Protein AF-A0A924V4Q2-F1 (afdb_monomer)

Sequence (115 aa):
MNKEVAKLTLDSLCSMENLEKLAKYGEIIEASATGILIKIDRQDFVSKDLRANLNIDQLIGKEVFFNIHEMDLEISGKIARTKFLGKKGFIIAVDYSSDSPEYWRECLMDFLPTK

Solvent-accessible surface area (backbone atoms only — not comparable to full-atom values): 6347 Å² total; per-residue (Å²): 132,85,77,83,57,60,86,44,34,28,66,34,38,25,32,63,91,75,65,46,62,50,23,56,40,34,37,53,79,46,62,48,91,60,30,36,34,34,37,29,48,46,89,28,33,62,48,65,66,62,44,72,45,81,63,62,64,9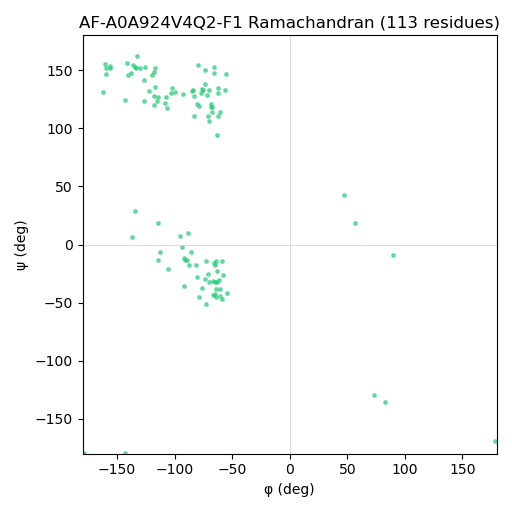0,48,47,72,39,47,30,34,33,37,34,60,89,70,78,39,81,47,47,24,30,28,71,45,68,44,68,54,70,94,67,17,31,39,39,32,32,34,54,37,92,84,52,68,71,72,58,40,61,53,51,48,74,48,42,81,80,130

Nearest PDB structures (foldseek):
  1dhk-assembly1_B-2  TM=2.440E-01  e=1.345E+00  Phaseolus vulgaris
  1viw-assembly1_B  TM=2.421E-01  e=2.759E+00  Phaseolus vulgaris
  4cfe-assembly1_C  TM=3.337E-01  e=8.338E+00  Homo sapiens
  5iso-assembly2_C  TM=3.656E-01  e=9.313E+00  Homo sapiens

Mean predicted aligned error: 5.73 Å

Radius of gyration: 13.63 Å; Cα contacts (8 Å, |Δi|>4): 243; chains: 1; bounding box: 34×23×42 Å

Secondary structure (DSSP, 8-state):
----PPPEEEEEEEETTT--EEES-EEEEEE-SSEEEEEE-GGGBSSHHHHH-S--GGGTT-EEEEEEGGGTEEEEEEEEEEEE-GGG-EEEEEEEPTTS-HHHHHHHHHTS---

Structure (mmCIF, N/CA/C/O backbone):
data_AF-A0A924V4Q2-F1
#
_entry.id   AF-A0A924V4Q2-F1
#
loop_
_atom_site.group_PDB
_atom_site.id
_atom_site.type_symbol
_atom_site.label_atom_id
_atom_site.label_alt_id
_atom_site.label_comp_id
_atom_site.label_asym_id
_atom_site.label_entity_id
_atom_site.label_seq_id
_atom_site.pdbx_PDB_ins_code
_atom_site.Cartn_x
_atom_site.Cartn_y
_atom_site.Cartn_z
_atom_site.occupancy
_atom_site.B_iso_or_equiv
_atom_site.auth_seq_id
_atom_site.auth_comp_id
_atom_site.auth_asym_id
_atom_site.auth_atom_id
_atom_site.pdbx_PDB_model_num
ATOM 1 N N . MET A 1 1 ? -4.822 -9.983 -28.772 1.00 36.09 1 MET A N 1
ATOM 2 C CA . MET A 1 1 ? -4.270 -11.004 -27.859 1.00 36.09 1 MET A CA 1
ATOM 3 C C . MET A 1 1 ? -4.372 -10.410 -26.464 1.00 36.09 1 MET A C 1
ATOM 5 O O . MET A 1 1 ? -3.601 -9.512 -26.157 1.00 36.09 1 MET A O 1
ATOM 9 N N . ASN A 1 2 ? -5.410 -10.761 -25.699 1.00 39.72 2 ASN A N 1
ATOM 10 C CA . ASN A 1 2 ? -5.600 -10.221 -24.350 1.00 39.72 2 ASN A CA 1
ATOM 11 C C . ASN A 1 2 ? -4.507 -10.822 -23.466 1.00 39.72 2 ASN A C 1
ATOM 13 O O . ASN A 1 2 ? -4.562 -12.013 -23.177 1.00 39.72 2 ASN A O 1
ATOM 17 N N . LYS A 1 3 ? -3.491 -10.034 -23.099 1.00 44.59 3 LYS A N 1
ATOM 18 C CA . LYS A 1 3 ? -2.604 -10.415 -21.999 1.00 44.59 3 LYS A CA 1
ATOM 19 C C . LYS A 1 3 ? -3.494 -10.484 -20.759 1.00 44.59 3 LYS A C 1
ATOM 21 O O . LYS A 1 3 ? -4.020 -9.459 -20.334 1.00 44.59 3 LYS A O 1
ATOM 26 N N . GLU A 1 4 ? -3.727 -11.681 -20.233 1.00 48.66 4 GLU A N 1
ATOM 27 C CA . GLU A 1 4 ? -4.220 -11.842 -18.868 1.00 48.66 4 GLU A CA 1
ATOM 28 C C . GLU A 1 4 ? -3.128 -11.288 -17.961 1.00 48.66 4 GLU A C 1
ATOM 30 O O . GLU A 1 4 ? -2.119 -11.936 -17.698 1.00 48.66 4 GLU A O 1
ATOM 35 N N . VAL A 1 5 ? -3.265 -10.016 -17.608 1.00 57.97 5 VAL A N 1
ATOM 36 C CA . VAL A 1 5 ? -2.306 -9.346 -16.747 1.00 57.97 5 VAL A CA 1
ATOM 37 C C . VAL A 1 5 ? -2.424 -9.973 -15.362 1.00 57.97 5 VAL A C 1
ATOM 39 O O . VAL A 1 5 ? -3.517 -10.003 -14.788 1.00 57.97 5 VAL A O 1
ATOM 42 N N . ALA A 1 6 ? -1.320 -10.530 -14.861 1.00 66.56 6 ALA A N 1
ATOM 43 C CA . ALA A 1 6 ? -1.276 -11.146 -13.544 1.00 66.56 6 ALA A CA 1
ATOM 44 C C . ALA A 1 6 ? -1.716 -10.120 -12.493 1.00 66.56 6 ALA A C 1
ATOM 46 O O . ALA A 1 6 ? -1.284 -8.968 -12.509 1.00 66.56 6 ALA A O 1
ATOM 47 N N . LYS A 1 7 ? -2.610 -10.528 -11.591 1.00 82.38 7 LYS A N 1
ATOM 48 C CA . LYS A 1 7 ? -2.963 -9.683 -10.452 1.00 82.38 7 LYS A CA 1
ATOM 49 C C . LYS A 1 7 ? -1.743 -9.600 -9.550 1.00 82.38 7 LYS A C 1
ATOM 51 O O . LYS A 1 7 ? -1.308 -10.630 -9.054 1.00 82.38 7 LYS A O 1
ATOM 56 N N . LEU A 1 8 ? -1.227 -8.394 -9.359 1.00 89.69 8 LEU A N 1
ATOM 57 C CA . LEU A 1 8 ? -0.159 -8.136 -8.407 1.00 89.69 8 LEU A CA 1
ATOM 58 C C . LEU A 1 8 ? -0.762 -7.916 -7.019 1.00 89.69 8 LEU A C 1
ATOM 60 O O . LEU A 1 8 ? -1.730 -7.163 -6.858 1.00 89.69 8 LEU A O 1
ATOM 64 N N . THR A 1 9 ? -0.202 -8.581 -6.020 1.00 93.38 9 THR A N 1
ATOM 65 C CA . THR A 1 9 ? -0.696 -8.582 -4.646 1.00 93.38 9 THR A CA 1
ATOM 66 C C . THR A 1 9 ? 0.442 -8.351 -3.663 1.00 93.38 9 THR A C 1
ATOM 68 O O . THR A 1 9 ? 1.620 -8.462 -4.000 1.00 93.38 9 THR A O 1
ATOM 71 N N . LEU A 1 10 ? 0.096 -7.963 -2.438 1.00 93.06 10 LEU A N 1
ATOM 72 C CA . LEU A 1 10 ? 1.049 -7.850 -1.338 1.00 93.06 10 LEU A CA 1
ATOM 73 C C . LEU A 1 10 ? 0.582 -8.637 -0.118 1.00 93.06 10 LEU A C 1
ATOM 75 O O . LEU A 1 10 ? -0.600 -8.606 0.219 1.00 93.06 10 LEU A O 1
ATOM 79 N N . ASP A 1 11 ? 1.525 -9.280 0.574 1.00 87.31 11 ASP A N 1
ATOM 80 C CA . ASP A 1 11 ? 1.281 -10.090 1.786 1.00 87.31 11 ASP A CA 1
ATOM 81 C C . ASP A 1 11 ? 1.356 -9.275 3.089 1.00 87.31 11 ASP A C 1
ATOM 83 O O . ASP A 1 11 ? 1.006 -9.726 4.193 1.00 87.31 11 ASP A O 1
ATOM 87 N N . SER A 1 12 ? 1.882 -8.056 3.000 1.00 91.38 12 SER A N 1
ATOM 88 C CA . SER A 1 12 ? 2.025 -7.165 4.142 1.00 91.38 12 SER A CA 1
ATOM 89 C C . SER A 1 12 ? 2.239 -5.732 3.708 1.00 91.38 12 SER A C 1
ATOM 91 O O . SER A 1 12 ? 3.142 -5.473 2.924 1.00 91.38 12 SER A O 1
ATOM 93 N N . LEU A 1 13 ? 1.478 -4.811 4.294 1.00 94.38 13 LEU A N 1
ATOM 94 C CA . LEU A 1 13 ? 1.819 -3.394 4.337 1.00 94.38 13 LEU A CA 1
ATOM 95 C C . LEU A 1 13 ? 2.258 -3.073 5.761 1.00 94.38 13 LEU A C 1
ATOM 97 O O . LEU A 1 13 ? 1.453 -3.205 6.685 1.00 94.38 13 LEU A O 1
ATOM 101 N N . CYS A 1 14 ? 3.506 -2.662 5.936 1.00 95.94 14 CYS A N 1
ATOM 102 C CA . CYS A 1 14 ? 4.106 -2.405 7.238 1.00 95.94 14 CYS A CA 1
ATOM 103 C C . CYS A 1 14 ? 4.558 -0.950 7.348 1.00 95.94 14 CYS A C 1
ATOM 105 O O . CYS A 1 14 ? 4.991 -0.349 6.371 1.00 95.94 14 CYS A O 1
ATOM 107 N N . SER A 1 15 ? 4.456 -0.387 8.546 1.00 94.31 15 SER A N 1
ATOM 108 C CA . SER A 1 15 ? 5.032 0.910 8.897 1.00 94.31 15 SER A CA 1
ATOM 109 C C . SER A 1 15 ? 6.545 0.773 9.069 1.00 94.31 15 SER A C 1
ATOM 111 O O . SER A 1 15 ? 6.998 -0.139 9.757 1.00 94.31 15 SER A O 1
ATOM 113 N N . MET A 1 16 ? 7.334 1.669 8.476 1.00 93.50 16 MET A N 1
ATOM 114 C CA . MET A 1 16 ? 8.794 1.663 8.645 1.00 93.50 16 MET A CA 1
ATOM 115 C C . MET A 1 16 ? 9.223 2.169 10.027 1.00 93.50 16 MET A C 1
ATOM 117 O O . MET A 1 16 ? 10.227 1.709 10.559 1.00 93.50 16 MET A O 1
ATOM 121 N N . GLU A 1 17 ? 8.443 3.061 10.642 1.00 90.50 17 GLU A N 1
ATOM 122 C CA . GLU A 1 17 ? 8.791 3.686 11.928 1.00 90.50 17 GLU A CA 1
ATOM 123 C C . GLU A 1 17 ? 8.863 2.676 13.083 1.00 90.50 17 GLU A C 1
ATOM 125 O O . GLU A 1 17 ? 9.693 2.795 13.981 1.00 90.50 17 GLU A O 1
ATOM 130 N N . ASN A 1 18 ? 7.961 1.694 13.084 1.00 90.88 18 ASN A N 1
ATOM 131 C CA . ASN A 1 18 ? 7.765 0.767 14.201 1.00 90.88 18 ASN A CA 1
ATOM 132 C C . ASN A 1 18 ? 7.593 -0.695 13.764 1.00 90.88 18 ASN A C 1
ATOM 134 O O . ASN A 1 18 ? 7.284 -1.542 14.601 1.00 90.88 18 ASN A O 1
ATOM 138 N N . LEU A 1 19 ? 7.764 -0.992 12.470 1.00 90.75 19 LEU A N 1
ATOM 139 C CA . LEU A 1 19 ? 7.572 -2.319 11.868 1.00 90.75 19 LEU A CA 1
ATOM 140 C C . LEU A 1 19 ? 6.168 -2.905 12.097 1.00 90.75 19 LEU A C 1
ATOM 142 O O . LEU A 1 19 ? 5.947 -4.109 11.959 1.00 90.75 19 LEU A O 1
ATOM 146 N N . GLU A 1 20 ? 5.195 -2.059 12.442 1.00 93.38 20 GLU A N 1
ATOM 147 C CA . GLU A 1 20 ? 3.824 -2.488 12.675 1.00 93.38 20 GLU A CA 1
ATOM 148 C C . GLU A 1 20 ? 3.157 -2.860 11.352 1.00 93.38 20 GLU A C 1
ATOM 150 O O . GLU A 1 20 ? 3.124 -2.073 10.401 1.00 93.38 20 GLU A O 1
ATOM 155 N N . LYS A 1 21 ? 2.556 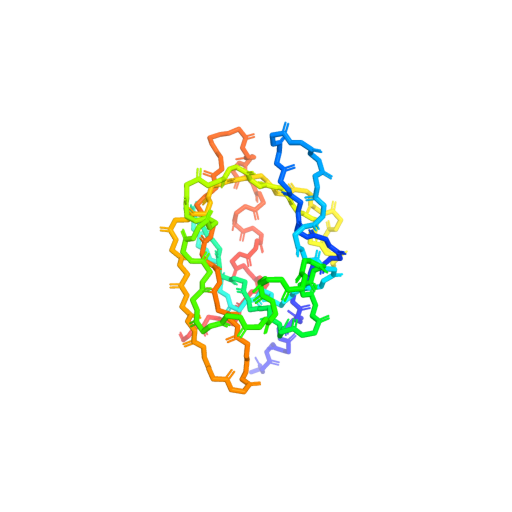-4.050 11.306 1.00 94.56 21 LYS A N 1
ATOM 156 C CA . LYS A 1 21 ? 1.751 -4.486 10.167 1.00 94.56 21 LYS A CA 1
ATOM 157 C C . LYS A 1 21 ? 0.441 -3.695 10.126 1.00 94.56 21 LYS A C 1
ATOM 159 O O . LYS A 1 21 ? -0.437 -3.898 10.959 1.00 94.56 21 LYS A O 1
ATOM 164 N N . LEU A 1 22 ? 0.290 -2.825 9.132 1.00 94.75 22 LEU A N 1
ATOM 165 C CA . LEU A 1 22 ? -0.910 -2.019 8.895 1.00 94.75 22 LEU A CA 1
ATOM 166 C C . LEU A 1 22 ? -2.002 -2.848 8.212 1.00 94.75 22 LEU A C 1
ATOM 168 O O . LEU A 1 22 ? -3.163 -2.816 8.633 1.00 94.75 22 LEU A O 1
ATOM 172 N N . ALA A 1 23 ? -1.622 -3.624 7.194 1.00 95.38 23 ALA A N 1
ATOM 173 C CA . ALA A 1 23 ? -2.516 -4.531 6.484 1.00 95.38 23 ALA A CA 1
ATOM 174 C C . ALA A 1 23 ? -1.853 -5.881 6.187 1.00 95.38 23 ALA A C 1
ATOM 176 O O . ALA A 1 23 ? -0.642 -5.969 5.977 1.00 95.38 23 ALA A O 1
ATOM 177 N N . LYS A 1 24 ? -2.657 -6.948 6.183 1.00 95.06 24 LYS A N 1
ATOM 178 C CA . LYS A 1 24 ? -2.214 -8.325 5.908 1.00 95.06 24 LYS A CA 1
ATOM 179 C C . LYS A 1 24 ? -2.320 -8.743 4.444 1.00 95.06 24 LYS A C 1
ATOM 181 O O . LYS A 1 24 ? -1.837 -9.818 4.125 1.00 95.06 24 LYS A O 1
ATOM 186 N N . TYR A 1 25 ? -2.994 -7.954 3.617 1.00 95.62 25 TYR A N 1
ATOM 187 C CA . TYR A 1 25 ? -3.161 -8.224 2.198 1.00 95.62 25 TYR A CA 1
ATOM 188 C C . TYR A 1 25 ? -3.527 -6.933 1.456 1.00 95.62 25 TYR A C 1
ATOM 190 O O . TYR A 1 25 ? -4.141 -6.035 2.043 1.00 95.62 25 TYR A O 1
ATOM 198 N N . GLY A 1 26 ? -3.168 -6.843 0.179 1.00 95.38 26 GLY A N 1
ATOM 199 C CA . GLY A 1 26 ? -3.593 -5.772 -0.716 1.00 95.38 26 GLY A CA 1
ATOM 200 C C . GLY A 1 26 ? -3.444 -6.162 -2.184 1.00 95.38 26 GLY A C 1
ATOM 201 O O . GLY A 1 26 ? -2.634 -7.012 -2.534 1.00 95.38 26 GLY A O 1
ATOM 202 N N . GLU A 1 27 ? -4.231 -5.525 -3.044 1.00 94.81 27 GLU A N 1
ATOM 203 C CA . GLU A 1 27 ? -4.180 -5.694 -4.498 1.00 94.81 27 GLU A CA 1
ATOM 204 C C . GLU A 1 27 ? -3.574 -4.439 -5.125 1.00 94.81 27 GLU A C 1
ATOM 206 O O . GLU A 1 27 ? -4.067 -3.332 -4.900 1.00 94.81 27 GLU A O 1
ATOM 211 N N . ILE A 1 28 ? -2.540 -4.589 -5.944 1.00 93.00 28 ILE A N 1
ATOM 212 C CA . ILE A 1 28 ? -2.009 -3.483 -6.736 1.00 93.00 28 ILE A CA 1
ATOM 213 C C . ILE A 1 28 ? -2.927 -3.293 -7.940 1.00 93.00 28 ILE A C 1
ATOM 215 O O . ILE A 1 28 ? -3.117 -4.195 -8.754 1.00 93.00 28 ILE A O 1
ATOM 219 N N . ILE A 1 29 ? -3.516 -2.104 -8.039 1.00 91.50 29 ILE A N 1
ATOM 220 C CA . ILE A 1 29 ? -4.477 -1.769 -9.098 1.00 91.50 29 ILE A CA 1
ATOM 221 C C . ILE A 1 29 ? -3.884 -0.845 -10.164 1.00 91.50 29 ILE A C 1
ATOM 223 O O . ILE A 1 29 ? -4.422 -0.772 -11.265 1.00 91.50 29 ILE A O 1
ATOM 227 N N . GLU A 1 30 ? -2.806 -0.130 -9.840 1.00 89.25 30 GLU A N 1
ATOM 228 C CA . GLU A 1 30 ? -2.107 0.782 -10.749 1.00 89.25 30 GLU A CA 1
ATOM 229 C C . GLU A 1 30 ? -0.681 1.014 -10.233 1.00 89.25 30 GLU A C 1
ATOM 231 O O . GLU A 1 30 ? -0.468 1.071 -9.024 1.00 89.25 30 GLU A O 1
ATOM 236 N N . ALA A 1 31 ? 0.280 1.192 -11.134 1.00 88.25 31 ALA A N 1
ATOM 237 C CA . ALA A 1 31 ? 1.635 1.622 -10.820 1.00 88.25 31 ALA A CA 1
ATOM 238 C C . ALA A 1 31 ? 2.119 2.579 -11.906 1.00 88.25 31 ALA A C 1
ATOM 240 O O . ALA A 1 31 ? 1.630 2.583 -13.035 1.00 88.25 31 ALA A O 1
ATOM 241 N N . SER A 1 32 ? 3.077 3.410 -11.533 1.00 86.44 32 SER A N 1
ATOM 242 C CA . SER A 1 32 ? 3.692 4.426 -12.377 1.00 86.44 32 SER A CA 1
ATOM 243 C C . SER A 1 32 ? 5.178 4.524 -12.047 1.00 86.44 32 SER A C 1
ATOM 245 O O . SER A 1 32 ? 5.655 3.844 -11.142 1.00 86.44 32 SER A O 1
ATOM 247 N N . ALA A 1 33 ? 5.897 5.422 -12.718 1.00 83.50 33 ALA A N 1
ATOM 248 C CA . ALA A 1 33 ? 7.297 5.702 -12.410 1.00 83.50 33 ALA A CA 1
ATOM 249 C C . ALA A 1 33 ? 7.516 6.290 -11.000 1.00 83.50 33 ALA A C 1
ATOM 251 O O . ALA A 1 33 ? 8.615 6.195 -10.466 1.00 83.50 33 ALA A O 1
ATOM 252 N N . THR A 1 34 ? 6.502 6.911 -10.390 1.00 88.06 34 THR A N 1
ATOM 253 C CA . THR A 1 34 ? 6.663 7.643 -9.119 1.00 88.06 34 THR A CA 1
ATOM 254 C C . THR A 1 34 ? 5.911 7.027 -7.950 1.00 88.06 34 THR A C 1
ATOM 256 O O . THR A 1 34 ? 6.148 7.406 -6.808 1.00 88.06 34 THR A O 1
ATOM 259 N N . GLY A 1 35 ? 4.994 6.100 -8.207 1.00 91.19 35 GLY A N 1
ATOM 260 C CA . GLY A 1 35 ? 4.189 5.515 -7.148 1.00 91.19 35 GLY A CA 1
ATOM 261 C C . GLY A 1 35 ? 3.213 4.458 -7.628 1.00 91.19 35 GLY A C 1
ATOM 262 O O . GLY A 1 35 ? 3.111 4.159 -8.821 1.00 91.19 35 GLY A O 1
ATOM 263 N N . ILE A 1 36 ? 2.472 3.925 -6.667 1.00 92.56 36 ILE A N 1
ATOM 264 C CA . ILE A 1 36 ? 1.617 2.751 -6.809 1.00 92.56 36 ILE A CA 1
ATOM 265 C C . ILE A 1 36 ? 0.306 2.942 -6.052 1.00 92.56 36 ILE A C 1
ATOM 267 O O . ILE A 1 36 ? 0.252 3.596 -5.008 1.00 92.56 36 ILE A O 1
ATOM 271 N N . LEU A 1 37 ? -0.770 2.381 -6.594 1.00 95.00 37 LEU A N 1
ATOM 272 C CA . LEU A 1 37 ? -2.092 2.358 -5.987 1.00 95.00 37 LEU A CA 1
ATOM 273 C C . LEU A 1 37 ? -2.406 0.942 -5.528 1.00 95.00 37 LEU A C 1
ATOM 275 O O . LEU A 1 37 ? -2.461 0.001 -6.320 1.00 95.00 37 LEU A O 1
ATOM 279 N N . ILE A 1 38 ? -2.672 0.831 -4.235 1.00 95.56 38 ILE A N 1
ATOM 280 C CA . ILE A 1 38 ? -2.984 -0.413 -3.551 1.00 95.56 38 ILE A CA 1
ATOM 281 C C . ILE A 1 38 ? -4.426 -0.327 -3.070 1.00 95.56 38 ILE A C 1
ATOM 283 O O . ILE A 1 38 ? -4.814 0.608 -2.368 1.00 95.56 38 ILE A O 1
ATOM 287 N N . LYS A 1 39 ? -5.229 -1.321 -3.421 1.00 96.31 39 LYS A N 1
ATOM 288 C CA . LYS A 1 39 ? -6.553 -1.541 -2.861 1.00 96.31 39 LYS A CA 1
ATOM 289 C C . LYS A 1 39 ? -6.444 -2.494 -1.672 1.00 96.31 39 LYS A C 1
ATOM 291 O O . LYS A 1 39 ? -5.874 -3.573 -1.791 1.00 96.31 39 LYS A O 1
ATOM 296 N N . ILE A 1 40 ? -7.028 -2.110 -0.542 1.00 95.94 40 ILE A N 1
ATOM 297 C CA . ILE A 1 40 ? -7.042 -2.902 0.692 1.00 95.94 40 ILE A CA 1
ATOM 298 C C . ILE A 1 40 ? -8.484 -3.047 1.164 1.00 95.94 40 ILE A C 1
ATOM 300 O O . ILE A 1 40 ? -9.180 -2.049 1.395 1.00 95.94 40 ILE A O 1
ATOM 304 N N . ASP A 1 41 ? -8.938 -4.288 1.331 1.00 95.12 41 ASP A N 1
ATOM 305 C CA . ASP A 1 41 ? -10.250 -4.550 1.907 1.00 95.12 41 ASP A CA 1
ATOM 306 C C . ASP A 1 41 ? -10.229 -4.279 3.414 1.00 95.12 41 ASP A C 1
ATOM 308 O O . ASP A 1 41 ? -9.228 -4.452 4.107 1.00 95.12 41 ASP A O 1
ATOM 312 N N . ARG A 1 42 ? -11.376 -3.869 3.967 1.00 93.25 42 ARG A N 1
ATOM 313 C CA . ARG A 1 42 ? -11.462 -3.513 5.394 1.00 93.25 42 ARG A CA 1
ATOM 314 C C . ARG A 1 42 ? -10.971 -4.631 6.300 1.00 93.25 42 ARG A C 1
ATOM 316 O O . ARG A 1 42 ? -10.271 -4.374 7.261 1.00 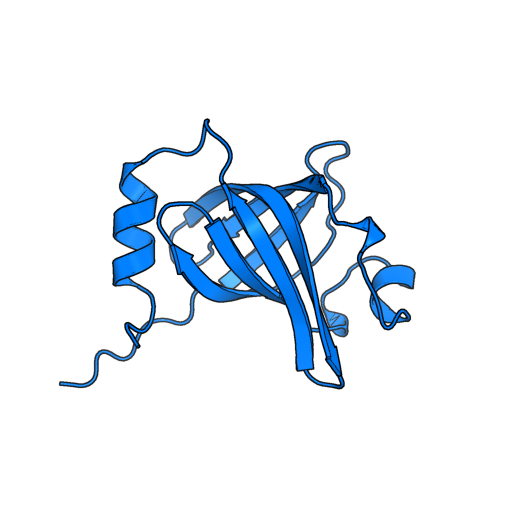93.25 42 ARG A O 1
ATOM 323 N N . GLN A 1 43 ? -11.325 -5.871 6.001 1.00 93.50 43 GLN A N 1
ATOM 324 C CA . GLN A 1 43 ? -10.939 -7.025 6.813 1.00 93.50 43 GLN A CA 1
ATOM 325 C C . GLN A 1 43 ? -9.425 -7.285 6.855 1.00 93.50 43 GLN A C 1
ATOM 327 O O . GLN A 1 43 ? -8.973 -8.042 7.718 1.00 93.50 43 GLN A O 1
ATOM 332 N N . ASP A 1 44 ? -8.665 -6.660 5.953 1.00 95.44 44 ASP A N 1
ATOM 333 C CA . ASP A 1 44 ? -7.224 -6.834 5.842 1.00 95.44 44 ASP A CA 1
ATOM 334 C C . ASP A 1 44 ? -6.426 -5.832 6.671 1.00 95.44 44 ASP A C 1
ATOM 336 O O . ASP A 1 44 ? -5.254 -6.083 6.943 1.00 95.44 44 ASP A O 1
ATOM 340 N N . PHE A 1 45 ? -7.043 -4.766 7.186 1.00 94.25 45 PHE A N 1
ATOM 341 C CA . PHE A 1 45 ? -6.386 -3.926 8.186 1.00 94.25 45 PHE A CA 1
ATOM 342 C C .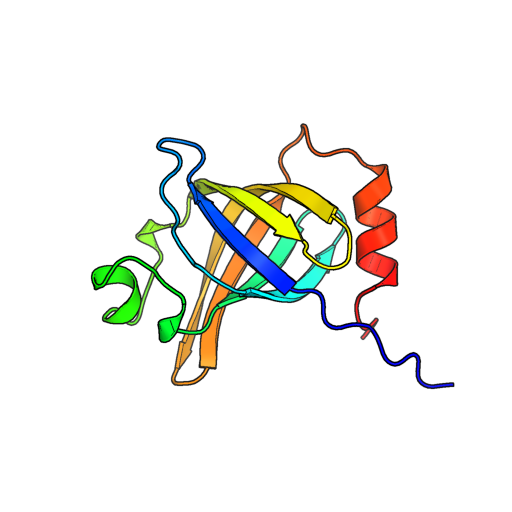 PHE A 1 45 ? -6.256 -4.658 9.525 1.00 94.25 45 PHE A C 1
ATOM 344 O O . PHE A 1 45 ? -7.218 -5.232 10.047 1.00 94.25 45 PHE A O 1
ATOM 351 N N . VAL A 1 46 ? -5.063 -4.602 10.118 1.00 92.81 46 VAL A N 1
ATOM 352 C CA . VAL A 1 46 ? -4.779 -5.262 11.401 1.00 92.81 46 VAL A CA 1
ATOM 353 C C . VAL A 1 46 ? -5.453 -4.506 12.547 1.00 92.81 46 VAL A C 1
ATOM 355 O O . VAL A 1 46 ? -6.233 -5.088 13.316 1.00 92.81 46 VAL A O 1
ATOM 358 N N . SER A 1 47 ? -5.234 -3.190 12.617 1.00 91.12 47 SER A N 1
ATOM 359 C CA . SER A 1 47 ? -5.852 -2.326 13.627 1.00 91.12 47 SER A CA 1
ATOM 360 C C . SER A 1 47 ? -7.376 -2.312 13.491 1.00 91.12 47 SER A C 1
ATOM 362 O O . SER A 1 47 ? -7.923 -2.187 12.396 1.00 91.12 47 SER A O 1
ATOM 364 N N . LYS A 1 48 ? -8.088 -2.443 14.617 1.00 89.12 48 LYS A N 1
ATOM 365 C CA . LYS A 1 48 ? -9.557 -2.337 14.649 1.00 89.12 48 LYS A CA 1
ATOM 366 C C . LYS A 1 48 ? -10.032 -0.931 14.284 1.00 89.12 48 LYS A C 1
ATOM 368 O O . LYS A 1 48 ? -11.071 -0.806 13.640 1.00 89.12 48 LYS A O 1
ATOM 373 N N . ASP A 1 49 ? -9.254 0.093 14.619 1.00 88.50 49 ASP A N 1
ATOM 374 C CA . ASP A 1 49 ? -9.614 1.485 14.353 1.00 88.50 49 ASP A CA 1
ATOM 375 C C . ASP A 1 49 ? -9.633 1.763 12.847 1.00 88.50 49 ASP A C 1
ATOM 377 O O . ASP A 1 49 ? -10.597 2.317 12.323 1.00 88.50 49 ASP A O 1
ATOM 381 N N . LEU A 1 50 ? -8.632 1.266 12.112 1.00 88.62 50 LEU A N 1
ATOM 382 C CA . LEU A 1 50 ? -8.597 1.369 10.646 1.00 88.62 50 LEU A CA 1
ATOM 383 C C . LEU A 1 50 ? -9.780 0.646 9.977 1.00 88.62 50 LEU A C 1
ATOM 385 O O . LEU A 1 50 ? -10.259 1.079 8.932 1.00 88.62 50 LEU A O 1
ATOM 389 N N . ARG A 1 51 ? -10.289 -0.431 10.589 1.00 88.75 51 ARG A N 1
ATOM 390 C CA . ARG A 1 51 ? -11.436 -1.199 10.071 1.00 88.75 51 ARG A CA 1
ATOM 391 C C . ARG A 1 51 ? -12.775 -0.514 10.287 1.00 88.75 51 ARG A C 1
ATOM 393 O O . ARG A 1 51 ? -13.668 -0.644 9.448 1.00 88.75 51 ARG A O 1
ATOM 400 N N . ALA A 1 52 ? -12.927 0.143 11.433 1.00 88.31 52 ALA A N 1
ATOM 401 C CA . ALA A 1 52 ? -14.175 0.766 11.850 1.00 88.31 52 ALA A CA 1
ATOM 402 C C . ALA A 1 52 ? -14.395 2.139 11.197 1.00 88.31 52 ALA A C 1
ATOM 404 O O . ALA A 1 52 ? -15.541 2.544 10.993 1.00 88.31 52 ALA A O 1
ATOM 405 N N . ASN A 1 53 ? -13.316 2.837 10.840 1.00 87.81 53 ASN A N 1
ATOM 406 C CA . ASN A 1 53 ? -13.394 4.192 10.311 1.00 87.81 53 ASN A CA 1
ATOM 407 C C . ASN A 1 53 ? -13.773 4.245 8.819 1.00 87.81 53 ASN A C 1
ATOM 409 O O . ASN A 1 53 ? -13.568 3.309 8.046 1.00 87.81 53 ASN A O 1
ATOM 413 N N . LEU A 1 54 ? -14.364 5.374 8.406 1.00 89.25 54 LEU A N 1
ATOM 414 C CA . LEU A 1 54 ? -14.646 5.701 6.997 1.00 89.25 54 LEU A CA 1
ATOM 415 C C . LEU A 1 54 ? -13.529 6.537 6.352 1.00 89.25 54 LEU A C 1
ATOM 417 O O . LEU A 1 54 ? -13.608 6.859 5.171 1.00 89.25 54 LEU A O 1
ATOM 421 N N . ASN A 1 55 ? -12.505 6.888 7.125 1.00 90.19 55 ASN A N 1
ATOM 422 C CA . ASN A 1 55 ? -11.286 7.545 6.680 1.00 90.19 55 ASN A CA 1
ATOM 423 C C . ASN A 1 55 ? -10.088 6.836 7.325 1.00 90.19 55 ASN A C 1
ATOM 425 O O . ASN A 1 55 ? -10.216 6.231 8.390 1.00 90.19 55 ASN A O 1
ATOM 429 N N . ILE A 1 56 ? -8.941 6.895 6.660 1.00 93.69 56 ILE A N 1
ATOM 430 C CA . ILE A 1 56 ? -7.666 6.392 7.186 1.00 93.69 56 ILE A CA 1
ATOM 431 C C . ILE A 1 56 ? -6.556 7.416 6.933 1.00 93.69 56 ILE A C 1
ATOM 433 O O . ILE A 1 56 ? -5.388 7.064 6.806 1.00 93.69 56 ILE A O 1
ATOM 437 N N . ASP A 1 57 ? -6.921 8.700 6.884 1.00 94.50 57 ASP A N 1
ATOM 438 C CA . ASP A 1 57 ? -6.006 9.795 6.541 1.00 94.50 57 ASP A CA 1
ATOM 439 C C . ASP A 1 57 ? -4.882 9.970 7.566 1.00 94.50 57 ASP A C 1
ATOM 441 O O . ASP A 1 57 ? -3.834 10.510 7.240 1.00 94.50 57 ASP A O 1
ATOM 445 N N . GLN A 1 58 ? -5.037 9.407 8.767 1.00 93.19 58 GLN A N 1
ATOM 446 C CA . GLN A 1 58 ? -3.953 9.264 9.745 1.00 93.19 58 GLN A CA 1
ATOM 447 C C . GLN A 1 58 ? -2.747 8.449 9.238 1.00 93.19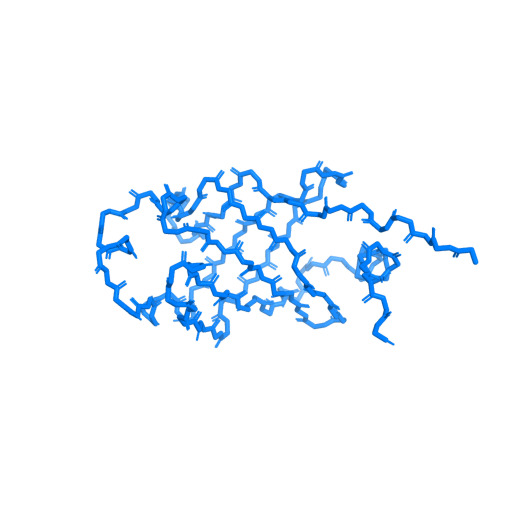 58 GLN A C 1
ATOM 449 O O . GLN A 1 58 ? -1.701 8.433 9.884 1.00 93.19 58 GLN A O 1
ATOM 454 N N . LEU A 1 59 ? -2.890 7.720 8.126 1.00 94.25 59 LEU A N 1
ATOM 455 C CA . LEU A 1 59 ? -1.787 7.026 7.466 1.00 94.25 59 LEU A CA 1
ATOM 456 C C . LEU A 1 59 ? -1.047 7.919 6.462 1.00 94.25 59 LEU A C 1
ATOM 458 O O . LEU A 1 59 ? 0.068 7.579 6.080 1.00 94.25 59 LEU A O 1
ATOM 462 N N . ILE A 1 60 ? -1.636 9.039 6.028 1.00 96.69 60 ILE A N 1
ATOM 463 C CA . ILE A 1 60 ? -0.991 9.962 5.090 1.00 96.69 60 ILE A CA 1
ATOM 464 C C . ILE A 1 60 ? 0.274 10.518 5.734 1.00 96.69 60 ILE A C 1
ATOM 466 O O . ILE A 1 60 ? 0.266 10.998 6.864 1.00 96.69 60 ILE A O 1
ATOM 470 N N . GLY A 1 61 ? 1.369 10.451 4.987 1.00 96.00 61 GLY A N 1
ATOM 471 C CA . GLY A 1 61 ? 2.684 10.875 5.429 1.00 96.00 61 GLY A CA 1
ATOM 472 C C . GLY A 1 61 ? 3.513 9.789 6.109 1.00 96.00 61 GLY A C 1
ATOM 473 O O . GLY A 1 61 ? 4.703 10.021 6.297 1.00 96.00 61 GLY A O 1
ATOM 474 N N . LYS A 1 62 ? 2.943 8.618 6.424 1.00 95.50 62 LYS A N 1
ATOM 475 C CA . LYS A 1 62 ? 3.708 7.510 7.006 1.00 95.50 62 LYS A CA 1
ATOM 476 C C . LYS A 1 62 ? 4.610 6.848 5.973 1.00 95.50 62 LYS A C 1
ATOM 478 O O . LYS A 1 62 ? 4.183 6.596 4.842 1.00 95.50 62 LYS A O 1
ATOM 483 N N . GLU A 1 63 ? 5.825 6.532 6.401 1.00 95.88 63 GLU A N 1
ATOM 484 C CA . GLU A 1 63 ? 6.742 5.671 5.663 1.00 95.88 63 GLU A CA 1
ATOM 485 C C . GLU A 1 63 ? 6.326 4.213 5.833 1.00 95.88 63 GLU A C 1
ATOM 487 O O . GLU A 1 63 ? 6.051 3.740 6.941 1.00 95.88 63 GLU A O 1
ATOM 492 N N . VAL A 1 64 ? 6.236 3.508 4.714 1.00 95.69 64 VAL A N 1
ATOM 493 C CA . VAL A 1 64 ? 5.761 2.133 4.647 1.00 95.69 64 VAL A CA 1
ATOM 494 C C . VAL A 1 64 ? 6.647 1.302 3.744 1.00 95.69 64 VAL A C 1
ATOM 496 O O . VAL A 1 64 ? 7.260 1.809 2.807 1.00 95.69 64 VAL A O 1
ATOM 499 N N . PHE A 1 65 ? 6.650 0.003 4.004 1.00 94.12 65 PHE A N 1
ATOM 500 C CA . PHE A 1 65 ? 7.228 -0.985 3.113 1.00 94.12 65 PHE A CA 1
ATOM 501 C C . PHE A 1 65 ? 6.275 -2.166 2.934 1.00 94.12 65 PHE A C 1
ATOM 503 O O . PHE A 1 65 ? 5.432 -2.449 3.795 1.00 94.12 65 PHE A O 1
ATOM 510 N N . PHE A 1 66 ? 6.362 -2.820 1.783 1.00 93.44 66 PHE A N 1
ATOM 511 C CA . PHE A 1 66 ? 5.554 -3.982 1.436 1.00 93.44 66 PHE A CA 1
ATOM 512 C C . PHE A 1 66 ? 6.253 -4.830 0.379 1.00 93.44 66 PHE A C 1
ATOM 514 O O . PHE A 1 66 ? 7.013 -4.315 -0.435 1.00 93.44 66 PHE A O 1
ATOM 521 N N . ASN A 1 67 ? 5.936 -6.122 0.367 1.00 91.19 67 ASN A N 1
ATOM 522 C CA . ASN A 1 67 ? 6.443 -7.061 -0.626 1.00 91.19 67 ASN A CA 1
ATOM 523 C C . ASN A 1 67 ? 5.367 -7.356 -1.661 1.00 91.19 67 ASN A C 1
ATOM 525 O O . ASN A 1 67 ? 4.240 -7.687 -1.291 1.00 91.19 67 ASN A O 1
ATOM 529 N N . ILE A 1 68 ? 5.726 -7.250 -2.937 1.00 90.38 68 ILE A N 1
ATOM 530 C CA . ILE A 1 68 ? 4.901 -7.679 -4.063 1.00 90.38 68 ILE A CA 1
ATOM 531 C C . ILE A 1 68 ? 5.125 -9.175 -4.248 1.00 90.38 68 ILE A C 1
ATOM 533 O O . ILE A 1 68 ? 6.213 -9.592 -4.648 1.00 90.38 68 ILE A O 1
ATOM 537 N N . HIS A 1 69 ? 4.103 -9.970 -3.935 1.00 89.94 69 HIS A N 1
ATOM 538 C CA . HIS A 1 69 ? 4.206 -11.422 -3.800 1.00 89.94 69 HIS A CA 1
ATOM 539 C C . HIS A 1 69 ? 4.706 -12.091 -5.085 1.00 89.94 69 HIS A C 1
ATOM 541 O O . HIS A 1 69 ? 5.630 -12.899 -5.066 1.00 89.94 69 HIS A O 1
ATOM 547 N N . GLU A 1 70 ? 4.135 -11.715 -6.227 1.00 88.50 70 GLU A N 1
ATOM 548 C CA . GLU A 1 70 ? 4.407 -12.347 -7.520 1.00 88.50 70 GLU A CA 1
ATOM 549 C C . GLU A 1 70 ? 5.792 -12.001 -8.085 1.00 88.50 70 GLU A C 1
ATOM 551 O O . GLU A 1 70 ? 6.250 -12.649 -9.025 1.00 88.50 70 GLU A O 1
ATOM 556 N N . MET A 1 71 ? 6.449 -10.978 -7.532 1.00 84.50 71 MET A N 1
ATOM 557 C CA . MET A 1 71 ? 7.751 -10.491 -7.992 1.00 84.50 71 MET A CA 1
ATOM 558 C C . MET A 1 71 ? 8.874 -10.730 -6.982 1.00 84.50 71 MET A C 1
ATOM 560 O O . MET A 1 71 ? 10.020 -10.438 -7.312 1.00 84.50 71 MET A O 1
ATOM 564 N N . ASP A 1 72 ? 8.551 -11.219 -5.778 1.00 85.06 72 ASP A N 1
ATOM 565 C CA . ASP A 1 72 ? 9.479 -11.298 -4.640 1.00 85.06 72 ASP A CA 1
ATOM 566 C C . ASP A 1 72 ? 10.241 -9.973 -4.434 1.00 85.06 72 ASP A C 1
ATOM 568 O O . ASP A 1 72 ? 11.461 -9.925 -4.277 1.00 85.06 72 ASP A O 1
ATOM 572 N N . LEU A 1 73 ? 9.501 -8.863 -4.542 1.00 85.31 73 LEU A N 1
ATOM 573 C CA . LEU A 1 73 ? 10.060 -7.516 -4.599 1.00 85.31 73 LEU A CA 1
ATOM 574 C C . LEU A 1 73 ? 9.585 -6.681 -3.415 1.00 85.31 73 LEU A C 1
ATOM 576 O O . LEU A 1 73 ? 8.391 -6.407 -3.285 1.00 85.31 73 LEU A O 1
ATOM 580 N N . GLU A 1 74 ? 10.531 -6.216 -2.606 1.00 88.75 74 GLU A N 1
ATOM 581 C CA . GLU A 1 74 ? 10.271 -5.257 -1.535 1.00 88.75 74 GLU A CA 1
ATOM 582 C C . GLU A 1 74 ? 10.247 -3.825 -2.076 1.00 88.75 74 GLU A C 1
ATOM 584 O O . GLU A 1 74 ? 11.179 -3.367 -2.740 1.00 88.75 74 GLU A O 1
ATOM 589 N N . ILE A 1 75 ? 9.175 -3.106 -1.760 1.00 88.81 75 ILE A N 1
ATOM 590 C CA . ILE A 1 75 ? 8.982 -1.698 -2.083 1.00 88.81 75 ILE A CA 1
ATOM 591 C C . ILE A 1 75 ? 8.882 -0.907 -0.790 1.00 88.81 75 ILE A C 1
ATOM 593 O O . ILE A 1 75 ? 8.140 -1.275 0.119 1.00 88.81 75 ILE A O 1
ATOM 597 N N . SER A 1 76 ? 9.569 0.229 -0.748 1.00 92.50 76 SER A N 1
ATOM 598 C CA . SER A 1 76 ? 9.430 1.235 0.298 1.00 92.50 76 SER A CA 1
ATOM 599 C C . SER A 1 76 ? 8.923 2.551 -0.282 1.00 92.50 76 SER A C 1
ATOM 601 O O . SER A 1 76 ? 9.127 2.877 -1.455 1.00 92.50 76 SER A O 1
ATOM 603 N N . GLY A 1 77 ? 8.223 3.322 0.539 1.00 93.94 77 GLY A N 1
ATOM 604 C CA . GLY A 1 77 ? 7.683 4.599 0.111 1.00 93.94 77 GLY A CA 1
ATOM 605 C C . GLY A 1 77 ? 6.882 5.301 1.188 1.00 93.94 77 GLY A C 1
ATOM 606 O O . GLY A 1 77 ? 6.873 4.911 2.352 1.00 93.94 77 GLY A O 1
ATOM 607 N N . LYS A 1 78 ? 6.184 6.356 0.783 1.00 96.44 78 LYS A N 1
ATOM 608 C CA . LYS A 1 78 ? 5.389 7.201 1.668 1.00 96.44 78 LYS A CA 1
ATOM 609 C C . LYS A 1 78 ? 3.942 7.225 1.214 1.00 96.44 78 LYS A C 1
ATOM 611 O O . LYS A 1 78 ? 3.659 7.448 0.038 1.00 96.44 78 LYS A O 1
ATOM 616 N N . ILE A 1 79 ? 3.006 7.033 2.140 1.00 96.94 79 ILE A N 1
ATOM 617 C CA . ILE A 1 79 ? 1.582 7.143 1.812 1.00 96.94 79 ILE A CA 1
ATOM 618 C C . ILE A 1 79 ? 1.262 8.602 1.480 1.00 96.94 79 ILE A C 1
ATOM 620 O O . ILE A 1 79 ? 1.310 9.477 2.344 1.00 96.94 79 ILE A O 1
ATOM 624 N N . ALA A 1 80 ? 0.902 8.857 0.228 1.00 97.12 80 ALA A N 1
ATOM 625 C CA . ALA A 1 80 ? 0.628 10.197 -0.279 1.00 97.12 80 ALA A CA 1
ATOM 626 C C . ALA A 1 80 ? -0.852 10.573 -0.161 1.00 97.12 80 ALA A C 1
ATOM 628 O O . ALA A 1 80 ? -1.200 11.728 0.078 1.00 97.12 80 ALA A O 1
ATOM 629 N N . ARG A 1 81 ? -1.746 9.597 -0.351 1.00 95.81 81 ARG A N 1
ATOM 630 C CA . ARG A 1 81 ? -3.199 9.810 -0.338 1.00 95.81 81 ARG A CA 1
ATOM 631 C C . ARG A 1 81 ? -3.939 8.529 0.008 1.00 95.81 81 ARG A C 1
ATOM 633 O O . ARG A 1 81 ? -3.491 7.431 -0.324 1.00 95.81 81 ARG A O 1
ATOM 640 N N . THR A 1 82 ? -5.114 8.683 0.607 1.00 96.56 82 THR A N 1
ATOM 641 C CA . THR A 1 82 ? -6.052 7.581 0.827 1.00 96.56 82 THR A CA 1
ATOM 642 C C . THR A 1 82 ? -7.419 7.934 0.256 1.00 96.56 82 THR A C 1
ATOM 644 O O . THR A 1 82 ? -7.765 9.105 0.098 1.00 96.56 82 THR A O 1
ATOM 647 N N . LYS A 1 83 ? -8.194 6.922 -0.129 1.00 95.88 83 LYS A N 1
ATOM 648 C CA . LYS A 1 83 ? -9.557 7.102 -0.624 1.00 95.88 83 LYS A CA 1
ATOM 649 C C . LYS A 1 83 ? -10.438 5.966 -0.149 1.00 95.88 83 LYS A C 1
ATOM 651 O O . LYS A 1 83 ? -10.182 4.801 -0.441 1.00 95.88 83 LYS A O 1
ATOM 656 N N . PHE A 1 84 ? -11.525 6.312 0.523 1.00 95.19 84 PHE A N 1
ATOM 657 C CA . PHE A 1 84 ? -12.533 5.343 0.914 1.00 95.19 84 PHE A CA 1
ATOM 658 C C . PHE A 1 84 ? -13.414 4.932 -0.279 1.00 95.19 84 PHE A C 1
ATOM 660 O O . PHE A 1 84 ? -13.887 5.780 -1.036 1.00 95.19 84 PHE A O 1
ATOM 667 N N . LEU A 1 85 ? -13.649 3.626 -0.444 1.00 93.38 85 LEU A N 1
ATOM 668 C CA . LEU A 1 85 ? -14.448 3.042 -1.530 1.00 93.38 85 LEU A CA 1
ATOM 669 C C . LEU A 1 85 ? -15.739 2.353 -1.051 1.00 93.38 85 LEU A C 1
ATOM 671 O O . LEU A 1 85 ? -16.316 1.522 -1.763 1.00 93.38 85 LEU A O 1
ATOM 675 N N . GLY A 1 86 ? -16.221 2.644 0.158 1.00 90.31 86 GLY A N 1
ATOM 676 C CA . GLY A 1 86 ? -17.431 1.995 0.664 1.00 90.31 86 GLY A CA 1
ATOM 677 C C . GLY A 1 86 ? -17.179 0.534 1.043 1.00 90.31 86 GLY A C 1
ATOM 678 O O . GLY A 1 86 ? -16.237 0.194 1.757 1.00 90.31 86 GLY A O 1
ATOM 679 N N . LYS A 1 87 ? -18.032 -0.358 0.527 1.00 86.31 87 LYS A N 1
ATOM 680 C CA . LYS A 1 87 ? -17.924 -1.812 0.742 1.00 86.31 87 LYS A CA 1
ATOM 681 C C . LYS A 1 87 ? -16.674 -2.434 0.104 1.00 86.31 87 LYS A C 1
ATOM 683 O O . LYS A 1 87 ? -16.331 -3.550 0.463 1.00 86.31 87 LYS A O 1
ATOM 688 N N . LYS A 1 88 ? -16.008 -1.723 -0.814 1.00 88.19 88 LYS A N 1
ATOM 689 C CA . LYS A 1 88 ? -14.790 -2.176 -1.510 1.00 88.19 88 LYS A CA 1
ATOM 690 C C . LYS A 1 88 ? -13.489 -1.825 -0.772 1.00 88.19 88 LYS A C 1
ATOM 692 O O . LYS A 1 88 ? -12.423 -1.920 -1.366 1.00 88.19 88 LYS A O 1
ATOM 697 N N . GLY A 1 89 ? -13.579 -1.349 0.472 1.00 93.25 89 GLY A N 1
ATOM 698 C CA . GLY A 1 89 ? -12.409 -1.007 1.277 1.00 93.25 89 GLY A CA 1
ATOM 699 C C . GLY A 1 89 ? -11.845 0.375 0.976 1.00 93.25 89 GLY A C 1
ATOM 700 O O . GLY A 1 89 ? -12.594 1.353 0.890 1.00 93.25 89 GLY A O 1
ATOM 701 N N . PHE A 1 90 ? -10.525 0.450 0.868 1.00 96.50 90 PHE A N 1
ATOM 702 C CA . PHE A 1 90 ? -9.771 1.680 0.672 1.00 96.50 90 PHE A CA 1
ATOM 703 C C . PHE A 1 90 ? -8.788 1.536 -0.484 1.00 96.50 90 PHE A C 1
ATOM 705 O O . PHE A 1 90 ? -8.292 0.449 -0.761 1.00 96.50 90 PHE A O 1
ATOM 712 N N . ILE A 1 91 ? -8.489 2.657 -1.130 1.00 96.50 91 ILE A N 1
ATOM 713 C CA . ILE A 1 91 ? -7.303 2.814 -1.964 1.00 96.50 91 ILE A CA 1
ATOM 714 C C . ILE A 1 91 ? -6.282 3.616 -1.170 1.00 96.50 91 ILE A C 1
ATOM 716 O O . ILE A 1 91 ? -6.616 4.649 -0.589 1.00 96.50 91 ILE A O 1
ATOM 720 N N . ILE A 1 92 ? -5.041 3.158 -1.199 1.00 96.69 92 ILE A N 1
ATOM 721 C CA . ILE A 1 92 ? -3.871 3.849 -0.676 1.00 96.69 92 ILE A CA 1
ATOM 722 C C . ILE A 1 92 ? -2.942 4.098 -1.858 1.00 96.69 92 ILE A C 1
ATOM 724 O O . ILE A 1 92 ? -2.646 3.170 -2.607 1.00 96.69 92 ILE A O 1
ATOM 728 N N . ALA A 1 93 ? -2.504 5.342 -2.047 1.00 96.62 93 ALA A N 1
ATOM 729 C CA . ALA A 1 93 ? -1.404 5.626 -2.960 1.00 96.62 93 ALA A CA 1
ATOM 730 C C . ALA A 1 93 ? -0.115 5.800 -2.168 1.00 96.62 93 ALA A C 1
ATOM 732 O O . ALA A 1 93 ? -0.086 6.561 -1.194 1.00 96.62 93 ALA A O 1
ATOM 733 N N . VAL A 1 94 ? 0.927 5.117 -2.619 1.00 95.81 94 VAL A N 1
ATOM 734 C CA . VAL A 1 94 ? 2.273 5.199 -2.064 1.00 95.81 94 VAL A CA 1
ATOM 735 C C . VAL A 1 94 ? 3.179 5.797 -3.128 1.00 95.81 94 VAL A C 1
ATOM 737 O O . VAL A 1 94 ? 3.256 5.267 -4.235 1.00 95.81 94 VAL A O 1
ATOM 740 N N . ASP A 1 95 ? 3.841 6.896 -2.788 1.00 94.56 95 ASP A N 1
ATOM 741 C CA . ASP A 1 95 ? 4.925 7.445 -3.595 1.00 94.56 95 ASP A CA 1
ATOM 742 C C . ASP A 1 95 ? 6.210 6.701 -3.221 1.00 94.56 95 ASP A C 1
ATOM 744 O O . ASP A 1 95 ? 6.479 6.483 -2.036 1.00 94.56 95 ASP A O 1
ATOM 748 N N . TYR A 1 96 ? 6.980 6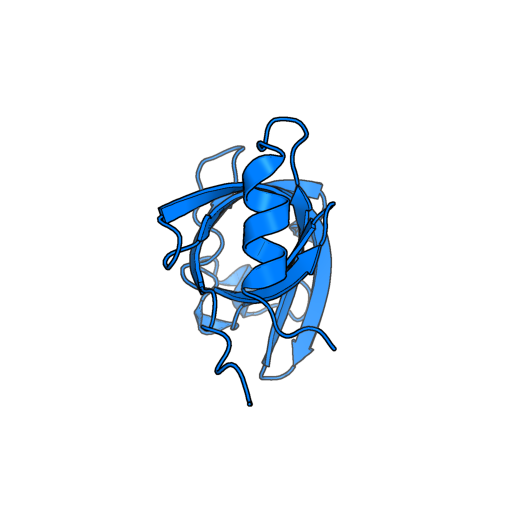.267 -4.216 1.00 91.81 96 TYR A N 1
ATOM 749 C CA . TYR A 1 96 ? 8.186 5.476 -3.979 1.00 91.81 96 TYR A CA 1
ATOM 750 C C . TYR A 1 96 ? 9.256 6.275 -3.238 1.00 91.81 96 TYR A C 1
ATOM 752 O O . TYR A 1 96 ? 9.396 7.483 -3.440 1.00 91.81 96 TYR A O 1
ATOM 760 N N . SER A 1 97 ? 10.045 5.585 -2.415 1.00 87.38 97 SER A N 1
ATOM 761 C CA . SER A 1 97 ? 11.258 6.173 -1.852 1.00 87.38 97 SER A CA 1
ATOM 762 C C . SER A 1 97 ? 12.286 6.447 -2.959 1.00 87.38 97 SER A C 1
ATOM 764 O O . SER A 1 97 ? 12.332 5.758 -3.984 1.00 87.38 97 SER A O 1
ATOM 766 N N . SER A 1 98 ? 13.150 7.442 -2.738 1.00 76.00 98 SER A N 1
ATOM 767 C CA . SER A 1 98 ? 14.317 7.707 -3.590 1.00 76.00 98 SER A CA 1
ATOM 768 C C . SER A 1 98 ? 15.257 6.510 -3.687 1.00 76.00 98 SER A C 1
ATOM 770 O O . SER A 1 98 ? 15.952 6.354 -4.687 1.00 76.00 98 SER A O 1
ATOM 772 N N . ASP A 1 99 ? 15.247 5.661 -2.662 1.00 70.81 99 ASP A N 1
ATOM 773 C CA . ASP A 1 99 ? 16.185 4.550 -2.512 1.00 70.81 99 ASP A CA 1
ATOM 774 C C . ASP A 1 99 ? 15.710 3.292 -3.245 1.00 70.81 99 ASP A C 1
ATOM 776 O O . ASP A 1 99 ? 16.426 2.295 -3.333 1.00 70.81 99 ASP A 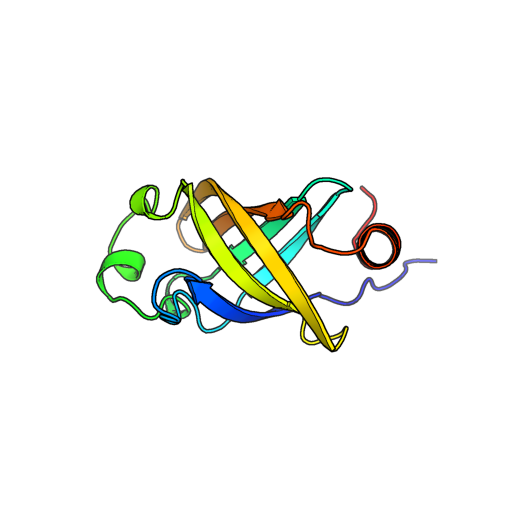O 1
ATOM 780 N N . SER A 1 100 ? 14.490 3.320 -3.783 1.00 67.12 100 SER A N 1
ATOM 781 C CA . SER A 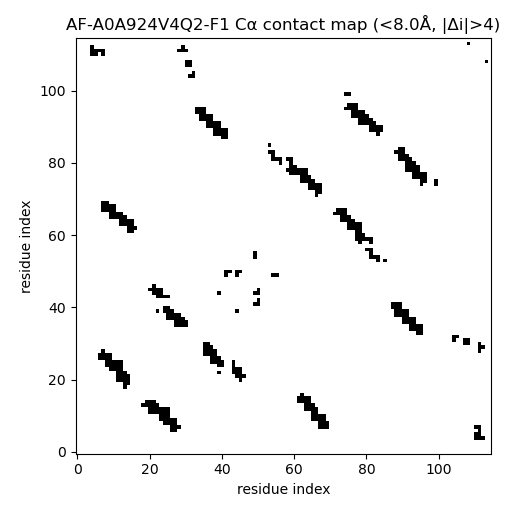1 100 ? 13.910 2.191 -4.487 1.00 67.12 100 SER A CA 1
ATOM 782 C C . SER A 1 100 ? 14.451 2.141 -5.934 1.00 67.12 100 SER A C 1
ATOM 784 O O . SER A 1 100 ? 14.246 3.106 -6.677 1.00 67.12 100 SER A O 1
ATOM 786 N N . PRO A 1 101 ? 15.113 1.043 -6.369 1.00 66.44 101 PRO A N 1
ATOM 787 C CA . PRO A 1 101 ? 15.822 0.987 -7.656 1.00 66.44 101 PRO A CA 1
ATOM 788 C C . PRO A 1 101 ? 14.980 1.344 -8.897 1.00 66.44 101 PRO A C 1
ATOM 790 O O . PRO A 1 101 ? 13.800 1.041 -8.979 1.00 66.44 101 PRO A O 1
ATOM 793 N N . GLU A 1 102 ? 15.562 1.951 -9.929 1.00 67.81 102 GLU A N 1
ATOM 794 C CA . GLU A 1 102 ? 14.765 2.348 -11.105 1.00 67.81 102 GLU A CA 1
ATOM 795 C C . GLU A 1 102 ? 14.280 1.156 -11.947 1.00 67.81 102 GLU A C 1
ATOM 797 O O . GLU A 1 102 ? 13.175 1.194 -12.486 1.00 67.81 102 GLU A O 1
ATOM 802 N N . TYR A 1 103 ? 15.057 0.068 -12.000 1.00 68.06 103 TYR A N 1
ATOM 803 C CA . TYR A 1 103 ? 14.810 -1.056 -12.911 1.00 68.06 103 TYR A CA 1
ATOM 804 C C . TYR A 1 103 ? 13.481 -1.790 -12.666 1.00 68.06 103 TYR A C 1
ATOM 806 O O . TYR A 1 103 ? 12.870 -2.278 -13.611 1.00 68.06 103 TYR A O 1
ATOM 814 N N . TRP A 1 104 ? 12.992 -1.872 -11.423 1.00 71.81 104 TRP A N 1
ATOM 815 C CA . TRP A 1 104 ? 11.733 -2.576 -11.146 1.00 71.81 104 TRP A CA 1
ATOM 816 C C . TRP A 1 104 ? 10.498 -1.721 -11.448 1.00 71.81 104 TRP A C 1
ATOM 818 O O . TRP A 1 104 ? 9.415 -2.277 -11.629 1.00 71.81 104 TRP A O 1
ATOM 828 N N . ARG A 1 105 ? 10.637 -0.390 -11.556 1.00 72.12 105 ARG A N 1
ATOM 829 C CA . ARG A 1 105 ? 9.527 0.503 -11.934 1.00 72.12 105 ARG A CA 1
ATOM 830 C C . ARG A 1 105 ? 9.063 0.211 -13.356 1.00 72.12 105 ARG A C 1
ATOM 832 O O . ARG A 1 105 ? 7.863 0.137 -13.602 1.00 72.12 105 ARG A O 1
ATOM 839 N N . GLU A 1 106 ? 10.015 -0.005 -14.261 1.00 71.88 106 GLU A N 1
ATOM 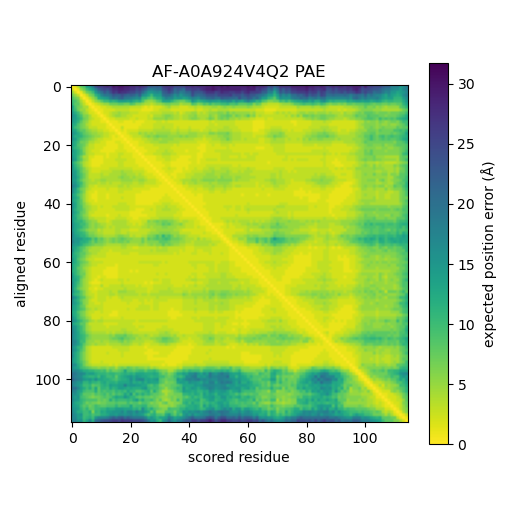840 C CA . GLU A 1 106 ? 9.738 -0.402 -15.643 1.00 71.88 106 GLU A CA 1
ATOM 841 C C . GLU A 1 106 ? 9.069 -1.781 -15.684 1.00 71.88 106 GLU A C 1
ATOM 843 O O . GLU A 1 106 ? 8.020 -1.935 -16.307 1.00 71.88 106 GLU A O 1
ATOM 848 N N . CYS A 1 107 ? 9.585 -2.751 -14.917 1.00 70.62 107 CYS A N 1
ATOM 849 C CA . CYS A 1 107 ? 8.978 -4.079 -14.829 1.00 70.62 107 CYS A CA 1
ATOM 850 C C . CYS A 1 107 ? 7.536 -4.038 -14.296 1.00 70.62 107 CYS A C 1
ATOM 852 O O . CYS A 1 107 ? 6.666 -4.695 -14.856 1.00 70.62 107 CYS A O 1
ATOM 854 N N . LEU A 1 108 ? 7.245 -3.261 -13.246 1.00 72.19 108 LEU A N 1
ATOM 855 C CA . LEU A 1 108 ? 5.887 -3.159 -12.694 1.00 72.19 108 LEU A CA 1
ATOM 856 C C . LEU A 1 108 ? 4.873 -2.621 -13.700 1.00 72.19 108 LEU A C 1
ATOM 858 O O . LEU A 1 108 ? 3.727 -3.069 -13.718 1.00 72.19 108 LEU A O 1
ATOM 862 N N . MET A 1 109 ? 5.281 -1.657 -14.524 1.00 74.19 109 MET A N 1
ATOM 863 C CA . MET A 1 109 ? 4.405 -1.081 -15.540 1.00 74.19 109 MET A CA 1
ATOM 864 C C . MET A 1 109 ? 4.045 -2.099 -16.630 1.00 74.19 109 MET A C 1
ATOM 866 O O . MET A 1 109 ? 2.920 -2.069 -17.128 1.00 74.19 109 MET A O 1
ATOM 870 N N . ASP A 1 110 ? 4.937 -3.043 -16.941 1.00 73.38 110 ASP A N 1
ATOM 871 C CA . ASP A 1 110 ? 4.669 -4.130 -17.893 1.00 73.38 110 ASP A CA 1
ATOM 872 C C . ASP A 1 110 ? 3.668 -5.174 -17.363 1.00 73.38 110 ASP A C 1
ATOM 874 O O . ASP A 1 110 ? 2.990 -5.849 -18.148 1.00 73.38 110 ASP A O 1
ATOM 878 N N . PHE A 1 111 ? 3.566 -5.305 -16.037 1.00 67.25 111 PHE A N 1
ATOM 879 C CA . PHE A 1 111 ? 2.682 -6.249 -15.347 1.00 67.25 111 PHE A CA 1
ATOM 880 C C . PHE A 1 111 ? 1.341 -5.653 -14.933 1.00 67.25 111 PHE A C 1
ATOM 882 O O . PHE A 1 111 ? 0.585 -6.319 -14.234 1.00 67.25 111 PHE A O 1
ATOM 889 N N . LEU A 1 112 ? 1.016 -4.427 -15.343 1.00 68.19 112 LEU A N 1
ATOM 890 C CA . LEU A 1 112 ? -0.273 -3.817 -15.040 1.00 68.19 112 LEU A CA 1
ATOM 891 C C . LEU A 1 112 ? -1.060 -3.512 -16.310 1.00 68.19 112 LEU A C 1
ATOM 893 O O . LEU A 1 112 ? -0.479 -3.261 -17.367 1.00 68.19 112 LEU A O 1
ATOM 897 N N . PRO A 1 113 ? -2.402 -3.578 -16.244 1.00 58.09 113 PRO A N 1
ATOM 898 C CA . PRO A 1 113 ? -3.226 -3.319 -17.407 1.00 58.09 113 PRO A CA 1
ATOM 899 C C . PRO A 1 113 ? -2.979 -1.891 -17.891 1.00 58.09 113 PRO A C 1
ATOM 901 O O . PRO A 1 113 ? -3.304 -0.918 -17.210 1.00 58.09 113 PRO A O 1
ATOM 904 N N . THR A 1 114 ? -2.404 -1.776 -19.086 1.00 57.47 114 THR A N 1
ATOM 905 C CA . THR A 1 114 ? -2.318 -0.517 -19.820 1.00 57.47 114 THR A CA 1
ATOM 906 C C . THR A 1 114 ? -3.745 -0.144 -20.210 1.00 57.47 114 THR A C 1
ATOM 908 O O . THR A 1 114 ? -4.434 -0.934 -20.859 1.00 57.47 114 THR A O 1
ATOM 911 N N . LYS A 1 115 ? -4.221 1.000 -19.719 1.00 48.38 115 LYS A N 1
ATOM 912 C CA . LYS A 1 115 ? -5.558 1.512 -20.039 1.00 48.38 115 LYS A CA 1
ATOM 913 C C . LYS A 1 115 ? -5.739 1.768 -21.529 1.00 48.38 115 LYS A C 1
ATOM 915 O O . LYS A 1 115 ? -4.774 2.257 -22.155 1.00 48.38 115 LYS A O 1
#

Foldseek 3Di:
DDPPQDWWKWQFKAFPVPRHTQFRMWTFQDAAQFKTKTFGALVGGPDPVLNPDQDDCVQAQTWIWTAGVVVRDIFIFGFHDKDGDPNRGIITMGTGDPPGDRVVSVVVNVRHDDD

pLDDT: mean 86.24, std 13.32, range [36.09, 97.12]